Protein AF-A0A2V9BQX8-F1 (afdb_monomer_lite)

Foldseek 3Di:
DDDFPFPPDDVVVPGPPDGPDDPDDPCVVVDDPDDDPPDDPFDWDDDPPQDDKDKDKDKDKDWDDDPPRDIDIDIDIDMDIDRDDDTDGPPDDDPPPPPDD

Secondary structure (DSSP, 8-state):
-PPPTTTT--GGG---S-PPPPSS-GGGGGSPP-PPTT-----EE--TTPPPPE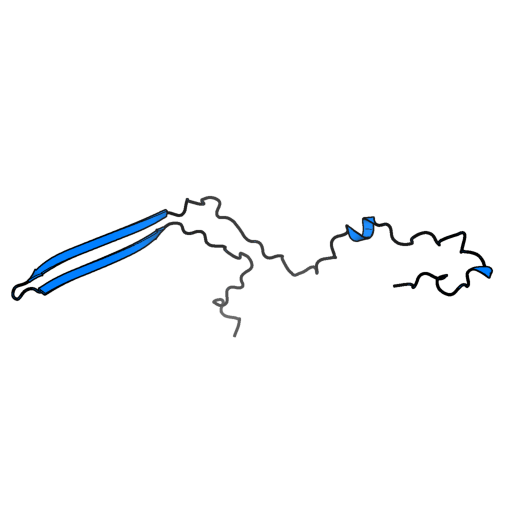EEEEEEEEEEEETTTEEEEEEEEEEEEES----EETT---TTSTT--

Sequence (101 aa):
CVAPSGTEKRISQGFPLTVPAPTTTPSAALLQPAQANGLAPNVGAFDPNLKNPSVHEWDLTIQRELPWRIVAEVGYVGKRGTHLYRAYDLNQISTNQPGFL

Radius of gyration: 34.64 Å; chains: 1; bounding box: 54×66×82 Å

Structure (mmCIF, N/CA/C/O backbone):
data_AF-A0A2V9BQX8-F1
#
_entry.id   AF-A0A2V9BQX8-F1
#
loop_
_atom_site.group_PDB
_atom_site.id
_atom_site.type_symbol
_atom_site.label_atom_id
_atom_site.label_alt_id
_atom_site.label_comp_id
_atom_site.label_asym_id
_atom_site.label_entity_id
_atom_site.label_seq_id
_atom_site.pdbx_PDB_ins_code
_atom_site.Cartn_x
_atom_site.Cartn_y
_atom_site.Cartn_z
_atom_site.occupancy
_atom_site.B_iso_or_equiv
_atom_site.auth_seq_id
_atom_site.auth_comp_id
_atom_site.auth_asym_id
_atom_site.auth_atom_id
_atom_site.pdbx_PDB_model_num
ATOM 1 N N . CYS A 1 1 ? 10.764 -25.619 -42.627 1.00 46.66 1 CYS A N 1
ATOM 2 C CA . CYS A 1 1 ? 11.675 -26.577 -41.967 1.00 46.66 1 CYS A CA 1
ATOM 3 C C . CYS A 1 1 ? 12.045 -27.651 -42.978 1.00 46.66 1 CYS A C 1
ATOM 5 O O . CYS A 1 1 ? 11.140 -28.311 -43.469 1.00 46.66 1 CYS A O 1
ATOM 7 N N . VAL A 1 2 ? 13.319 -27.778 -43.352 1.00 53.56 2 VAL A N 1
ATOM 8 C CA . VAL A 1 2 ? 13.774 -28.874 -44.224 1.00 53.56 2 VAL A CA 1
ATOM 9 C C . VAL A 1 2 ? 14.173 -30.030 -43.311 1.00 53.56 2 VAL A C 1
ATOM 11 O O . VAL A 1 2 ? 14.969 -29.829 -42.396 1.00 53.56 2 VAL A O 1
ATOM 14 N N . ALA A 1 3 ? 13.578 -31.208 -43.498 1.00 52.28 3 ALA A N 1
ATOM 15 C CA . ALA A 1 3 ? 13.964 -32.395 -42.741 1.00 52.28 3 ALA A CA 1
ATOM 16 C C . ALA A 1 3 ? 15.415 -32.781 -43.094 1.00 52.28 3 ALA A C 1
ATOM 18 O O . ALA A 1 3 ? 15.772 -32.735 -44.275 1.00 52.28 3 ALA A O 1
ATOM 19 N N . PRO A 1 4 ? 16.267 -33.144 -42.117 1.00 56.22 4 PRO A N 1
ATOM 20 C CA . PRO A 1 4 ? 1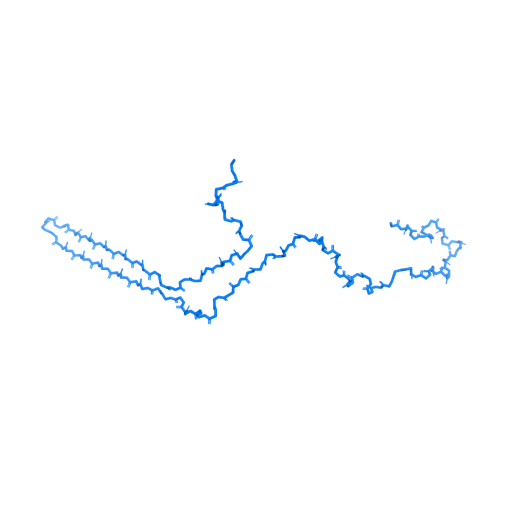7.635 -33.547 -42.411 1.00 56.22 4 PRO A CA 1
ATOM 21 C C . PRO A 1 4 ? 17.624 -34.853 -43.214 1.00 56.22 4 PRO A C 1
ATOM 23 O O . PRO A 1 4 ? 17.176 -35.894 -42.740 1.00 56.22 4 PRO A O 1
ATOM 26 N N . SER A 1 5 ? 18.112 -34.798 -44.451 1.00 63.66 5 SER A N 1
ATOM 27 C CA . SER A 1 5 ? 18.226 -35.965 -45.325 1.00 63.66 5 SER A CA 1
ATOM 28 C C . SER A 1 5 ? 19.312 -36.913 -44.809 1.00 63.66 5 SER A C 1
ATOM 30 O O . SER A 1 5 ? 20.468 -36.507 -44.682 1.00 63.66 5 SER A O 1
ATOM 32 N N . GLY A 1 6 ? 18.961 -38.178 -44.559 1.00 59.56 6 GLY A N 1
ATOM 33 C CA . GLY A 1 6 ? 19.920 -39.224 -44.173 1.00 59.56 6 GLY A CA 1
ATOM 34 C C . GLY A 1 6 ? 19.500 -40.117 -43.004 1.00 59.56 6 GLY A C 1
ATOM 35 O O . GLY A 1 6 ? 20.188 -41.096 -42.734 1.00 59.56 6 GLY A O 1
ATOM 36 N N . THR A 1 7 ? 18.370 -39.841 -42.348 1.00 57.09 7 THR A N 1
ATOM 37 C CA . THR A 1 7 ? 17.819 -40.666 -41.253 1.00 57.09 7 THR A CA 1
ATOM 38 C C . THR A 1 7 ? 17.195 -41.988 -41.716 1.00 57.09 7 THR A C 1
ATOM 40 O O . THR A 1 7 ? 16.847 -42.823 -40.888 1.00 57.09 7 THR A O 1
ATOM 43 N N . GLU A 1 8 ? 17.085 -42.206 -43.027 1.00 63.06 8 GLU A N 1
ATOM 44 C CA . GLU A 1 8 ? 16.438 -43.382 -43.630 1.00 63.06 8 GLU A CA 1
ATOM 45 C C . GLU A 1 8 ? 17.431 -44.488 -44.050 1.00 63.06 8 GLU A C 1
ATOM 47 O O . GLU A 1 8 ? 17.023 -45.541 -44.543 1.00 63.06 8 GLU A O 1
ATOM 52 N N . LYS A 1 9 ? 18.747 -44.282 -43.877 1.00 66.31 9 LYS A N 1
ATOM 53 C CA . LYS A 1 9 ? 19.774 -45.243 -44.319 1.00 66.31 9 LYS A CA 1
ATOM 54 C C . LYS A 1 9 ? 20.066 -46.318 -43.266 1.00 66.31 9 LYS A C 1
ATOM 56 O O . LYS A 1 9 ? 20.193 -46.03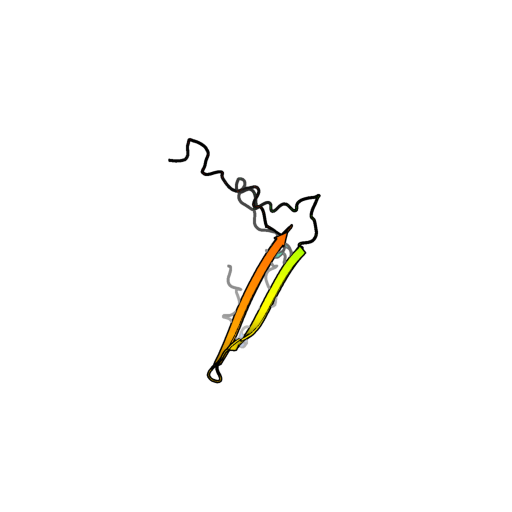3 -42.079 1.00 66.31 9 LYS A O 1
ATOM 61 N N . ARG A 1 10 ? 20.212 -47.574 -43.712 1.00 68.75 10 ARG A N 1
ATOM 62 C CA . ARG A 1 10 ? 20.601 -48.716 -42.859 1.00 68.75 10 ARG A CA 1
ATOM 63 C C . ARG A 1 10 ? 22.094 -48.661 -42.522 1.00 68.75 10 ARG A C 1
ATOM 65 O O . ARG A 1 10 ? 22.893 -48.229 -43.344 1.00 68.75 10 ARG A O 1
ATOM 72 N N . ILE A 1 11 ? 22.477 -49.206 -41.366 1.00 67.56 11 ILE A N 1
ATOM 73 C CA . ILE A 1 11 ? 23.868 -49.260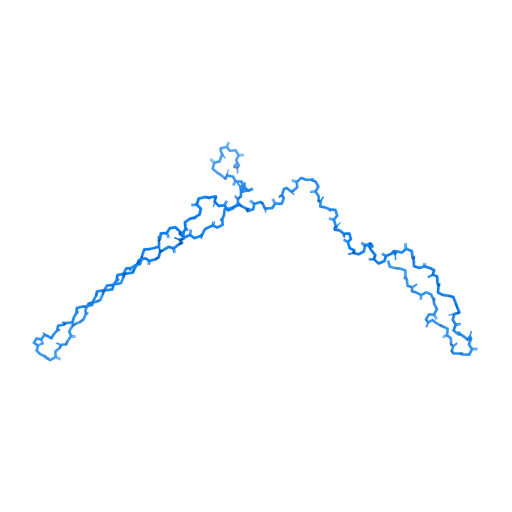 -40.859 1.00 67.56 11 ILE A CA 1
ATOM 74 C C . ILE A 1 11 ? 24.854 -49.848 -41.892 1.00 67.56 11 ILE A C 1
ATOM 76 O O . ILE A 1 11 ? 25.994 -49.405 -41.994 1.00 67.56 11 ILE A O 1
ATOM 80 N N . SER A 1 12 ? 24.398 -50.808 -42.708 1.00 72.00 12 SER A N 1
ATOM 81 C CA . SER A 1 12 ? 25.190 -51.455 -43.766 1.00 72.00 12 SER A CA 1
ATOM 82 C C . SER A 1 12 ? 25.495 -50.558 -44.971 1.00 72.00 12 SER A C 1
ATOM 84 O O . SER A 1 12 ? 26.347 -50.905 -45.781 1.00 72.00 12 SER A O 1
ATOM 86 N N . GLN A 1 13 ? 24.796 -49.431 -45.123 1.00 71.19 13 GLN A N 1
ATOM 87 C CA . GLN A 1 13 ? 24.993 -48.471 -46.214 1.00 71.19 13 GLN A CA 1
ATOM 88 C C . GLN A 1 13 ? 25.919 -47.309 -45.822 1.00 71.19 13 GLN A C 1
ATOM 90 O O . GLN A 1 13 ? 26.107 -46.386 -46.615 1.00 71.19 13 GLN A O 1
ATOM 95 N N . GLY A 1 14 ? 26.504 -47.368 -44.620 1.00 65.44 14 GLY A N 1
ATOM 96 C CA . GLY A 1 14 ? 27.378 -46.333 -44.079 1.00 65.44 14 GLY A CA 1
ATOM 97 C C . GLY A 1 14 ? 26.627 -45.072 -43.644 1.00 65.44 14 GLY A C 1
ATOM 98 O O . GLY A 1 14 ? 25.490 -44.813 -44.044 1.00 65.44 14 GLY A O 1
ATOM 99 N N . PHE A 1 15 ? 27.278 -44.272 -42.802 1.00 67.44 15 PHE A N 1
ATOM 100 C CA . PHE A 1 15 ? 26.758 -42.971 -42.389 1.00 67.44 15 PHE A CA 1
ATOM 101 C C . PHE A 1 15 ? 27.127 -41.900 -43.425 1.00 67.44 15 PHE A C 1
ATOM 103 O O . PHE A 1 15 ? 28.201 -41.979 -44.028 1.00 67.44 15 PHE A O 1
ATOM 110 N N . PRO A 1 16 ? 26.272 -40.890 -43.653 1.00 68.75 16 PRO A N 1
ATOM 111 C CA . PRO A 1 16 ? 26.639 -39.758 -44.494 1.00 68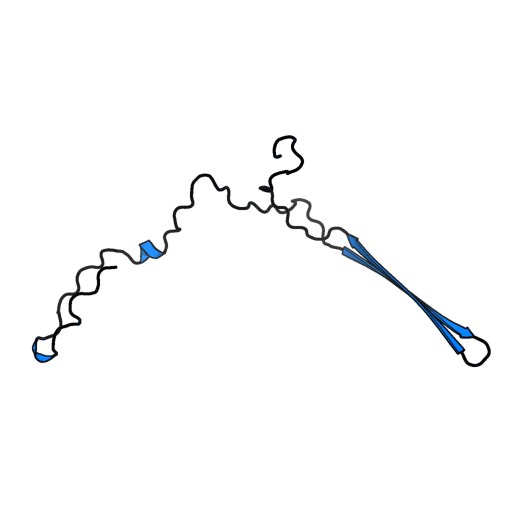.75 16 PRO A CA 1
ATOM 112 C C . PRO A 1 16 ? 27.867 -39.046 -43.903 1.00 68.75 16 PRO A C 1
ATOM 114 O O . PRO A 1 16 ? 27.819 -38.543 -42.785 1.00 68.75 16 PRO A O 1
ATOM 117 N N . LEU A 1 17 ? 28.968 -39.005 -44.662 1.00 70.25 17 LEU A N 1
ATOM 118 C CA . LEU A 1 17 ? 30.232 -38.376 -44.245 1.00 70.25 17 LEU A CA 1
ATOM 119 C C . LEU A 1 17 ? 30.224 -36.847 -44.395 1.00 70.25 17 LEU A C 1
ATOM 121 O O . LEU A 1 17 ? 31.153 -36.173 -43.959 1.00 70.25 17 LEU A O 1
ATOM 125 N N . THR A 1 18 ? 29.183 -36.294 -45.014 1.00 65.25 18 THR A N 1
ATOM 126 C CA . THR A 1 18 ? 29.037 -34.859 -45.251 1.00 65.25 18 THR A CA 1
ATOM 127 C C . THR A 1 18 ? 27.632 -34.428 -44.870 1.00 65.25 18 THR A C 1
ATOM 129 O O . THR A 1 18 ? 26.654 -34.839 -45.499 1.00 65.25 18 THR A O 1
ATOM 132 N N . VAL A 1 19 ? 27.536 -33.586 -43.847 1.00 70.06 19 VAL A N 1
ATOM 133 C CA . VAL A 1 19 ? 26.311 -32.852 -43.530 1.00 70.06 19 VAL A CA 1
ATOM 134 C C . VAL A 1 19 ? 26.309 -31.581 -44.389 1.00 70.06 19 VAL A C 1
ATOM 136 O O . VAL A 1 19 ? 27.354 -30.929 -44.480 1.00 70.06 19 VAL A O 1
ATOM 139 N N . PRO A 1 20 ? 25.194 -31.222 -45.052 1.00 72.25 20 PRO A N 1
ATOM 140 C CA . PRO A 1 20 ? 25.113 -29.968 -45.791 1.00 72.25 20 PRO A CA 1
ATOM 141 C C . PRO A 1 20 ? 25.382 -28.783 -44.860 1.00 72.25 20 PRO A C 1
ATOM 143 O O . PRO A 1 20 ? 24.966 -28.784 -43.699 1.00 72.25 20 PRO A O 1
ATOM 146 N N . ALA A 1 21 ? 26.085 -27.773 -45.376 1.00 74.94 21 ALA A N 1
ATOM 147 C CA . ALA A 1 21 ? 26.396 -26.580 -44.605 1.00 74.94 21 ALA A CA 1
ATOM 148 C C . ALA A 1 21 ? 25.094 -25.929 -44.092 1.00 74.94 21 ALA A C 1
ATOM 150 O O . ALA A 1 21 ? 24.138 -25.792 -44.867 1.00 74.94 21 ALA A O 1
ATOM 151 N N . PRO A 1 22 ? 25.032 -25.523 -42.811 1.00 70.75 22 PRO A N 1
ATOM 152 C CA . PRO A 1 22 ? 23.876 -24.820 -42.278 1.00 70.75 22 PRO A CA 1
ATOM 153 C C . PRO A 1 22 ? 23.623 -23.554 -43.098 1.00 70.75 22 PRO A C 1
ATOM 155 O O . PRO A 1 22 ? 24.506 -22.712 -43.242 1.00 70.75 22 PRO A O 1
ATOM 158 N N . THR A 1 23 ? 22.415 -23.407 -43.634 1.00 74.62 23 THR A N 1
ATOM 159 C CA . THR A 1 23 ? 22.015 -22.223 -44.417 1.00 74.62 23 THR A CA 1
ATOM 160 C C . THR A 1 23 ? 21.625 -21.041 -43.532 1.00 74.62 23 THR A C 1
ATOM 162 O O . THR A 1 23 ? 21.500 -19.919 -44.012 1.00 74.62 23 THR A O 1
ATOM 165 N N . THR A 1 24 ? 21.453 -21.277 -42.233 1.00 70.81 24 THR A N 1
ATOM 166 C CA . THR A 1 24 ? 21.144 -20.258 -41.232 1.00 70.81 24 THR A CA 1
ATOM 167 C C . THR A 1 24 ? 22.233 -20.254 -40.175 1.00 70.81 24 THR A C 1
ATOM 169 O O . THR A 1 24 ? 22.486 -21.276 -39.533 1.00 70.81 24 THR A O 1
ATOM 172 N N . THR A 1 25 ? 22.873 -19.106 -39.973 1.00 78.56 25 THR A N 1
ATOM 173 C CA . THR A 1 25 ? 23.798 -18.927 -38.855 1.00 78.56 25 THR A CA 1
ATOM 174 C C . THR A 1 25 ? 23.010 -18.904 -37.539 1.00 78.56 25 THR A C 1
ATOM 176 O O . THR A 1 25 ? 21.906 -18.355 -37.503 1.00 78.56 25 THR A O 1
ATOM 179 N N . PRO A 1 26 ? 23.552 -19.448 -36.433 1.00 72.44 26 PRO A N 1
ATOM 180 C CA . PRO A 1 26 ? 22.912 -19.365 -35.116 1.00 72.44 26 PRO A CA 1
ATOM 181 C C . PRO A 1 26 ? 22.567 -17.926 -34.703 1.00 72.44 26 PRO A C 1
ATOM 183 O O . PRO A 1 26 ? 21.564 -17.688 -34.037 1.00 72.44 26 PRO A O 1
ATOM 186 N N . SER A 1 27 ? 23.352 -16.953 -35.170 1.00 76.12 27 SER A N 1
ATOM 187 C CA . SER A 1 27 ? 23.142 -15.521 -34.950 1.00 76.12 27 SER A CA 1
ATOM 188 C C . SER A 1 27 ? 21.800 -15.004 -35.481 1.00 76.12 27 SER A C 1
ATOM 190 O O . SER A 1 27 ? 21.302 -14.004 -34.976 1.00 76.12 27 SER A O 1
ATOM 192 N N . ALA A 1 28 ? 21.183 -15.678 -36.458 1.00 74.00 28 ALA A N 1
ATOM 193 C CA . ALA A 1 28 ? 19.853 -15.321 -36.950 1.00 74.00 28 ALA A CA 1
ATOM 194 C C . ALA A 1 28 ? 18.762 -15.480 -35.872 1.00 74.00 28 ALA A C 1
ATOM 196 O O . ALA A 1 28 ? 17.768 -14.762 -35.908 1.00 74.00 28 ALA A O 1
ATOM 197 N N . ALA A 1 29 ? 18.958 -16.359 -34.881 1.00 70.50 29 ALA A N 1
ATOM 198 C CA . ALA A 1 29 ? 18.050 -16.512 -33.741 1.00 70.50 29 ALA A CA 1
ATOM 199 C C . ALA A 1 29 ? 18.197 -15.396 -32.688 1.00 70.50 29 ALA A C 1
ATOM 201 O O . ALA A 1 29 ? 17.363 -15.285 -31.794 1.00 70.50 29 ALA A O 1
ATOM 202 N N . LEU A 1 30 ? 19.249 -14.574 -32.784 1.00 75.06 30 LEU A N 1
ATOM 203 C CA . LEU A 1 30 ? 19.453 -13.399 -31.931 1.00 75.06 30 LEU A CA 1
ATOM 204 C C . LEU A 1 30 ? 18.814 -12.135 -32.520 1.00 75.06 30 LEU A C 1
ATOM 206 O O . LEU A 1 30 ? 18.835 -11.083 -31.882 1.00 75.06 30 LEU A O 1
ATOM 210 N N . LEU A 1 31 ? 18.269 -12.212 -33.738 1.00 78.19 31 LEU A N 1
ATOM 211 C CA . LEU A 1 31 ? 17.572 -11.090 -34.346 1.00 78.19 31 LEU A CA 1
ATOM 212 C C . LEU A 1 31 ? 16.213 -10.915 -33.668 1.00 78.19 31 LEU A C 1
ATOM 214 O O . LEU A 1 31 ? 15.424 -11.854 -33.555 1.00 78.19 31 LEU A O 1
ATOM 218 N N . GLN A 1 32 ? 15.935 -9.692 -33.230 1.00 68.06 32 GLN A N 1
ATOM 219 C CA . GLN A 1 32 ? 14.611 -9.326 -32.747 1.00 68.06 32 GLN A CA 1
ATOM 220 C C . GLN A 1 32 ? 13.614 -9.394 -33.917 1.00 68.06 32 GLN A C 1
ATOM 222 O O . GLN A 1 32 ? 13.949 -8.958 -35.024 1.00 68.06 32 GLN A O 1
ATOM 227 N N . PRO A 1 33 ? 12.398 -9.932 -33.716 1.00 68.88 33 PRO A N 1
ATOM 228 C CA . PRO A 1 33 ? 11.379 -9.932 -34.757 1.00 68.88 33 PRO A CA 1
ATOM 229 C C . PRO A 1 33 ? 11.036 -8.491 -35.151 1.00 68.88 33 PRO A C 1
ATOM 231 O O . PRO A 1 33 ? 10.923 -7.617 -34.291 1.00 68.88 33 PRO A O 1
ATOM 234 N N . ALA A 1 34 ? 10.863 -8.250 -36.453 1.00 70.69 34 ALA A N 1
ATOM 235 C CA . ALA A 1 34 ? 10.456 -6.946 -36.963 1.00 70.69 34 ALA A CA 1
ATOM 236 C C . ALA A 1 34 ? 9.126 -6.535 -36.310 1.00 70.69 34 ALA A C 1
ATOM 238 O O . ALA A 1 34 ? 8.105 -7.201 -36.490 1.00 70.69 34 ALA A O 1
ATOM 239 N N . GLN A 1 35 ? 9.145 -5.462 -35.519 1.00 63.09 35 GLN A N 1
ATOM 240 C CA . GLN A 1 35 ? 7.929 -4.912 -34.931 1.00 63.09 35 GLN A CA 1
ATOM 241 C C . GLN A 1 35 ? 7.151 -4.162 -36.017 1.00 63.09 35 GLN A C 1
ATOM 243 O O . GLN A 1 35 ? 7.744 -3.470 -36.843 1.00 63.09 35 GLN A O 1
ATOM 248 N N . ALA A 1 36 ? 5.826 -4.320 -36.048 1.00 66.69 36 ALA A N 1
ATOM 249 C CA . ALA A 1 36 ? 4.985 -3.622 -37.011 1.00 66.69 36 ALA A CA 1
ATOM 250 C C . ALA A 1 36 ? 5.118 -2.101 -36.817 1.00 66.69 36 ALA A C 1
ATOM 252 O O . ALA A 1 36 ? 4.792 -1.574 -35.752 1.00 66.69 36 ALA A O 1
ATOM 253 N N . ASN A 1 37 ? 5.582 -1.395 -37.850 1.00 58.81 37 ASN A N 1
ATOM 254 C CA . ASN A 1 37 ? 5.603 0.065 -37.861 1.00 58.81 37 ASN A CA 1
ATOM 255 C C . ASN A 1 37 ? 4.170 0.586 -37.656 1.00 58.81 37 ASN A C 1
ATOM 257 O O . ASN A 1 37 ? 3.304 0.337 -38.491 1.00 58.81 37 ASN A O 1
ATOM 261 N N . GLY A 1 38 ? 3.922 1.294 -36.551 1.00 56.84 38 GLY A N 1
ATOM 262 C CA . GLY A 1 38 ? 2.626 1.922 -36.256 1.00 56.84 38 GLY A CA 1
ATOM 263 C C . GLY A 1 38 ? 2.017 1.558 -34.902 1.00 56.84 38 GLY A C 1
ATOM 264 O O . GLY A 1 38 ? 1.120 2.258 -34.445 1.00 56.84 38 GLY A O 1
ATOM 265 N N . LEU A 1 39 ? 2.525 0.529 -34.220 1.00 57.81 39 LEU A N 1
ATOM 266 C CA . LEU A 1 39 ? 2.205 0.296 -32.813 1.00 57.81 39 LEU A CA 1
ATOM 267 C C . LEU A 1 39 ? 3.340 0.876 -31.977 1.00 57.81 39 LEU A C 1
ATOM 269 O O . LEU A 1 39 ? 4.377 0.239 -31.802 1.00 57.81 39 LEU A O 1
ATOM 273 N N . ALA A 1 40 ? 3.163 2.111 -31.502 1.00 58.72 40 ALA A N 1
ATOM 274 C CA . ALA A 1 40 ? 4.049 2.642 -30.478 1.00 58.72 40 ALA A CA 1
ATOM 275 C C . ALA A 1 40 ? 4.031 1.653 -29.296 1.00 58.72 40 ALA A C 1
ATOM 277 O O . ALA A 1 40 ? 2.942 1.328 -28.804 1.00 58.72 40 ALA A O 1
ATOM 278 N N . PRO A 1 41 ? 5.190 1.124 -28.862 1.00 59.16 41 PRO A N 1
ATOM 279 C CA . PRO A 1 41 ? 5.232 0.297 -27.669 1.00 59.16 41 PRO A CA 1
ATOM 280 C C . PRO A 1 41 ? 4.655 1.090 -26.494 1.00 59.16 41 PRO A C 1
ATOM 282 O O . PRO A 1 41 ? 4.714 2.318 -26.474 1.00 59.16 41 PRO A O 1
ATOM 285 N N . ASN A 1 42 ? 4.073 0.389 -25.525 1.00 58.00 42 ASN A N 1
ATOM 286 C CA . ASN A 1 42 ? 3.579 1.011 -24.305 1.00 58.00 42 ASN A CA 1
ATOM 287 C C . ASN A 1 42 ? 4.738 1.741 -23.609 1.00 58.00 42 ASN A C 1
ATOM 289 O O . ASN A 1 42 ? 5.631 1.102 -23.050 1.00 58.00 42 ASN A O 1
ATOM 293 N N . VAL A 1 43 ? 4.769 3.071 -23.707 1.00 58.38 43 VAL A N 1
ATOM 294 C CA . VAL A 1 43 ? 5.779 3.883 -23.031 1.00 58.38 43 VAL A CA 1
ATOM 295 C C . VAL A 1 43 ? 5.240 4.199 -21.644 1.00 58.38 43 VAL A C 1
ATOM 297 O O . VAL A 1 43 ? 4.458 5.130 -21.456 1.00 58.38 43 VAL A O 1
ATOM 300 N N . GLY A 1 44 ? 5.660 3.399 -20.668 1.00 63.38 44 GLY A N 1
ATOM 301 C CA . GLY A 1 44 ? 5.509 3.746 -19.263 1.00 63.38 44 GLY A CA 1
ATOM 302 C C . GLY A 1 44 ? 6.498 4.853 -18.905 1.00 63.38 44 GLY A C 1
ATOM 303 O O . GLY A 1 44 ? 7.690 4.733 -19.188 1.00 63.38 44 GLY A O 1
ATOM 304 N N . ALA A 1 45 ? 6.018 5.927 -18.283 1.00 64.56 45 ALA A N 1
ATOM 305 C CA . ALA A 1 45 ? 6.882 6.978 -17.753 1.00 64.56 45 ALA A CA 1
ATOM 306 C C . ALA A 1 45 ? 6.907 6.963 -16.227 1.00 64.56 45 ALA A C 1
ATOM 308 O O . ALA A 1 45 ? 5.884 6.771 -15.567 1.00 64.56 45 ALA A O 1
ATOM 309 N N . PHE A 1 46 ? 8.095 7.206 -15.680 1.00 65.31 46 PHE A N 1
ATOM 310 C CA . PHE A 1 46 ? 8.285 7.502 -14.267 1.00 65.31 46 PHE A CA 1
ATOM 311 C C . PHE A 1 46 ? 8.254 9.017 -14.071 1.00 65.31 46 PHE A C 1
ATOM 313 O O . PHE A 1 46 ? 8.868 9.755 -14.841 1.00 65.31 46 PHE A O 1
ATOM 320 N N . ASP A 1 47 ? 7.539 9.480 -13.046 1.00 67.06 47 ASP A N 1
ATOM 321 C CA . ASP A 1 47 ? 7.532 10.896 -12.674 1.00 67.06 47 ASP A CA 1
ATOM 322 C C . ASP A 1 47 ? 8.950 11.312 -12.224 1.00 67.06 47 ASP A C 1
ATOM 324 O O . ASP A 1 47 ? 9.483 10.706 -11.292 1.00 67.06 47 ASP A O 1
ATOM 328 N N . PRO A 1 48 ? 9.588 12.321 -12.846 1.00 69.25 48 PRO A N 1
ATOM 329 C CA . PRO A 1 48 ? 10.902 12.806 -12.422 1.00 69.25 48 PRO A CA 1
ATOM 330 C C . PRO A 1 48 ? 10.905 13.416 -11.008 1.00 69.25 48 PRO A C 1
ATOM 332 O O . PRO A 1 48 ? 11.968 13.523 -10.403 1.00 69.25 48 PRO A O 1
ATOM 335 N N . ASN A 1 49 ? 9.744 13.786 -10.454 1.00 74.50 49 ASN A N 1
ATOM 336 C CA . ASN A 1 49 ? 9.582 14.273 -9.080 1.00 74.50 49 ASN A CA 1
ATOM 337 C C . ASN A 1 49 ? 8.994 13.200 -8.152 1.00 74.50 49 ASN A C 1
ATOM 339 O O . ASN A 1 49 ? 8.212 13.507 -7.245 1.00 74.50 49 ASN A O 1
ATOM 343 N N . LEU A 1 50 ? 9.351 11.934 -8.381 1.00 72.31 50 LEU A N 1
ATOM 344 C CA . LEU A 1 50 ? 8.849 10.813 -7.602 1.00 72.31 50 LEU A CA 1
ATOM 345 C C . LEU A 1 50 ? 9.170 10.984 -6.113 1.00 72.31 50 LEU A C 1
ATOM 347 O O . LEU A 1 50 ? 10.329 11.025 -5.701 1.00 72.31 50 LEU A O 1
ATOM 351 N N . LYS A 1 51 ? 8.123 11.045 -5.292 1.00 77.50 51 LYS A N 1
ATOM 352 C CA . LYS A 1 51 ? 8.242 11.067 -3.831 1.00 77.50 51 LYS A CA 1
ATOM 353 C C . LYS A 1 51 ? 8.018 9.672 -3.272 1.00 77.50 51 LYS A C 1
ATOM 355 O O . LYS A 1 51 ? 7.249 8.892 -3.831 1.00 77.50 51 LYS A O 1
ATOM 360 N N . ASN A 1 52 ? 8.673 9.366 -2.155 1.00 81.81 52 ASN A N 1
ATOM 361 C CA . ASN A 1 52 ? 8.459 8.098 -1.471 1.00 81.81 52 ASN A CA 1
ATOM 362 C C . ASN A 1 52 ? 6.992 7.964 -1.026 1.00 81.81 52 ASN A C 1
ATOM 364 O O . ASN A 1 52 ? 6.469 8.879 -0.375 1.00 81.81 52 ASN A O 1
ATOM 368 N N . PRO A 1 53 ? 6.338 6.826 -1.322 1.00 80.25 53 PRO A N 1
ATOM 369 C CA . PRO A 1 53 ? 5.008 6.547 -0.816 1.00 80.25 53 PRO A CA 1
ATOM 370 C C . PRO A 1 53 ? 5.068 6.498 0.707 1.00 80.25 53 PRO A C 1
ATOM 372 O O . PRO A 1 53 ? 5.932 5.845 1.288 1.00 80.25 53 PRO A O 1
ATOM 375 N N . SER A 1 54 ? 4.154 7.209 1.354 1.00 85.00 54 SER A N 1
ATOM 376 C CA . SER A 1 54 ? 4.060 7.265 2.811 1.00 85.00 54 SER A CA 1
ATOM 377 C C . SER A 1 54 ? 2.639 6.942 3.232 1.00 85.00 54 SER A C 1
ATOM 379 O O . SER A 1 54 ? 1.685 7.537 2.723 1.00 85.00 54 SER A O 1
ATOM 381 N N . VAL A 1 55 ? 2.493 5.995 4.155 1.00 88.94 55 VAL A N 1
ATOM 382 C CA . VAL A 1 55 ? 1.200 5.595 4.714 1.00 88.94 55 VAL A CA 1
ATOM 383 C C . VAL A 1 55 ? 1.124 6.090 6.149 1.00 88.94 55 VAL A C 1
ATOM 385 O O . VAL A 1 55 ? 1.984 5.774 6.964 1.00 88.94 55 VAL A O 1
ATOM 388 N N . HIS A 1 56 ? 0.089 6.869 6.445 1.00 90.06 56 HIS A N 1
ATOM 389 C CA . HIS A 1 56 ? -0.251 7.286 7.798 1.00 90.06 56 HIS A CA 1
ATOM 390 C C . HIS A 1 56 ? -1.391 6.416 8.316 1.00 90.06 56 HIS A C 1
ATOM 392 O O . HIS A 1 56 ? -2.388 6.222 7.616 1.00 90.06 56 HIS A O 1
ATOM 398 N N . GLU A 1 57 ? -1.234 5.903 9.529 1.00 92.88 57 GLU A N 1
ATOM 399 C CA . GLU A 1 57 ? -2.199 5.033 10.190 1.00 92.88 57 GLU A CA 1
ATOM 400 C C . GLU A 1 57 ? -2.585 5.622 11.544 1.00 92.88 57 GLU A C 1
ATOM 402 O O . GLU A 1 57 ? -1.737 6.142 12.271 1.00 92.88 57 GLU A O 1
ATOM 407 N N . TRP A 1 58 ? -3.876 5.552 11.849 1.00 93.94 58 TRP A N 1
ATOM 408 C CA . TRP A 1 58 ? -4.455 5.961 13.120 1.00 93.94 58 TRP A CA 1
ATOM 409 C C . TRP A 1 58 ? -5.252 4.793 13.678 1.00 93.94 58 TRP A C 1
ATOM 411 O O . TRP A 1 58 ? -6.130 4.275 12.989 1.00 93.94 58 TRP A O 1
ATOM 421 N N . ASP A 1 59 ? -4.956 4.419 14.915 1.00 95.56 59 ASP A N 1
ATOM 422 C CA . ASP A 1 59 ? -5.678 3.405 15.675 1.00 95.56 59 ASP A CA 1
ATOM 423 C C . ASP A 1 59 ? -6.130 4.026 16.998 1.00 95.56 59 ASP A C 1
ATOM 425 O O . ASP A 1 59 ? -5.331 4.633 17.716 1.00 95.56 59 ASP A O 1
ATOM 429 N N . LEU A 1 60 ? -7.427 3.942 17.284 1.00 95.38 60 LEU A N 1
ATOM 430 C CA . LEU A 1 60 ? -8.018 4.420 18.526 1.00 95.38 60 LEU A CA 1
ATOM 431 C C . LEU A 1 60 ? -8.969 3.360 19.054 1.00 95.38 60 LEU A C 1
ATOM 433 O O . LEU A 1 60 ? -9.987 3.084 18.427 1.00 95.38 60 LEU A O 1
ATOM 437 N N . THR A 1 61 ? -8.682 2.849 20.245 1.00 96.19 61 THR A N 1
ATOM 438 C CA . THR A 1 61 ? -9.539 1.877 20.921 1.00 96.19 61 THR A CA 1
ATOM 439 C C . THR A 1 61 ? -9.876 2.371 22.319 1.00 96.19 61 THR A C 1
ATOM 441 O O . THR A 1 61 ? -8.995 2.771 23.080 1.00 96.19 61 THR A O 1
ATOM 444 N N . ILE A 1 62 ? -11.164 2.366 22.656 1.00 95.19 62 ILE A N 1
ATOM 445 C CA . ILE A 1 62 ? -11.675 2.743 23.972 1.00 95.19 62 ILE A CA 1
ATOM 446 C C . ILE A 1 62 ? -12.450 1.559 24.533 1.00 95.19 62 ILE A C 1
ATOM 448 O O . ILE A 1 62 ? -13.411 1.089 23.927 1.00 95.19 62 ILE A O 1
ATOM 452 N N . GLN A 1 63 ? -12.054 1.121 25.723 1.00 96.56 63 GLN A N 1
ATOM 453 C CA . GLN A 1 63 ? -12.743 0.092 26.490 1.00 96.56 63 GLN A CA 1
ATOM 454 C C . GLN A 1 63 ? -13.308 0.698 27.770 1.00 96.56 63 GLN A C 1
ATOM 456 O O . GLN A 1 63 ? -12.667 1.529 28.419 1.00 96.56 63 GLN A O 1
ATOM 461 N N . ARG A 1 64 ? -14.515 0.281 28.149 1.00 95.38 64 ARG A N 1
ATOM 462 C CA . ARG A 1 64 ? -15.140 0.701 29.400 1.00 95.38 64 ARG A CA 1
ATOM 463 C C . ARG A 1 64 ? -15.986 -0.410 30.001 1.00 95.38 64 ARG A C 1
ATOM 465 O O . ARG A 1 64 ? -16.831 -1.000 29.331 1.00 95.38 64 ARG A O 1
ATOM 472 N N . GLU A 1 65 ? -15.795 -0.630 31.297 1.00 95.56 65 GLU A N 1
ATOM 473 C CA . GLU A 1 65 ? -16.689 -1.458 32.098 1.00 95.56 65 GLU A CA 1
ATOM 474 C C . GLU A 1 65 ? -17.984 -0.690 32.396 1.00 95.56 65 GLU A C 1
ATOM 476 O O . GLU A 1 65 ? -17.976 0.474 32.815 1.00 95.56 65 GLU A O 1
ATOM 481 N N . LEU A 1 66 ? -19.105 -1.347 32.131 1.00 93.69 66 LEU A N 1
ATOM 482 C CA . LEU A 1 66 ? -20.453 -0.870 32.385 1.00 93.69 66 LEU A CA 1
ATOM 483 C C . LEU A 1 66 ? -21.018 -1.589 33.620 1.00 93.69 66 LEU A C 1
ATOM 485 O O . LEU A 1 66 ? -20.564 -2.684 33.972 1.00 93.69 66 LEU A O 1
ATOM 489 N N . PRO A 1 67 ? -22.048 -1.023 34.271 1.00 93.69 67 PRO A N 1
ATOM 490 C CA . PRO A 1 67 ? -22.807 -1.754 35.277 1.00 93.69 67 PRO A CA 1
ATOM 491 C C . PRO A 1 67 ? -23.295 -3.110 34.735 1.00 93.69 67 PRO A C 1
ATOM 493 O O . PRO A 1 67 ? -23.426 -3.300 33.527 1.00 93.69 67 PRO A O 1
ATOM 496 N N . TRP A 1 68 ? -23.578 -4.051 35.639 1.00 95.00 68 TRP A N 1
ATOM 497 C CA . TRP A 1 68 ? -24.055 -5.407 35.312 1.00 95.00 68 TRP A CA 1
ATOM 498 C C . TRP A 1 68 ? -23.019 -6.370 34.708 1.00 95.00 68 TRP A C 1
ATOM 500 O O . TRP A 1 68 ? -23.406 -7.355 34.085 1.00 95.00 68 TRP A O 1
ATOM 510 N N . ARG A 1 69 ? -21.718 -6.166 34.975 1.00 93.81 69 ARG A N 1
ATOM 511 C CA . ARG A 1 69 ? -20.625 -7.070 34.543 1.00 93.81 69 ARG A CA 1
ATOM 512 C C . ARG A 1 69 ? -20.493 -7.144 33.014 1.00 93.81 69 ARG A C 1
ATOM 514 O O . ARG A 1 69 ? -20.202 -8.203 32.465 1.00 93.81 69 ARG A O 1
ATOM 521 N N . ILE A 1 70 ? -20.729 -6.022 32.336 1.00 96.56 70 ILE A N 1
ATOM 522 C CA . ILE A 1 70 ? -20.605 -5.889 30.880 1.00 96.56 70 ILE A CA 1
ATOM 523 C C . ILE A 1 70 ? -19.375 -5.034 30.575 1.00 96.56 70 ILE A C 1
ATOM 525 O O . ILE A 1 70 ? -19.156 -4.009 31.215 1.00 96.56 70 ILE A O 1
ATOM 529 N N . VAL A 1 71 ? -18.599 -5.421 29.565 1.00 96.06 71 VAL A N 1
ATOM 530 C CA . VAL A 1 71 ? -17.503 -4.606 29.027 1.00 96.06 71 VAL A CA 1
ATOM 531 C C . VAL A 1 71 ? -17.872 -4.188 27.612 1.00 96.06 71 VAL A C 1
ATOM 533 O O . VAL A 1 71 ? -18.211 -5.033 26.786 1.00 96.06 71 VAL A O 1
ATOM 536 N N . ALA A 1 72 ? -17.831 -2.885 27.348 1.00 95.62 72 ALA A N 1
ATOM 537 C CA . ALA A 1 72 ? -18.002 -2.334 26.013 1.00 95.62 72 ALA A CA 1
ATOM 538 C C . ALA A 1 72 ? -16.657 -1.865 25.460 1.00 95.62 72 ALA A C 1
ATOM 540 O O . ALA A 1 72 ? -15.849 -1.268 26.173 1.00 95.62 72 ALA A O 1
ATOM 541 N N . GLU A 1 73 ? -16.457 -2.102 24.170 1.00 96.06 73 GLU A N 1
ATOM 542 C CA . GLU A 1 73 ? -15.276 -1.692 23.425 1.00 96.06 73 GLU A CA 1
ATOM 543 C C . GLU A 1 73 ? -15.706 -1.037 22.117 1.00 96.06 73 GLU A C 1
ATOM 545 O O . GLU A 1 73 ? -16.602 -1.528 21.429 1.00 96.06 73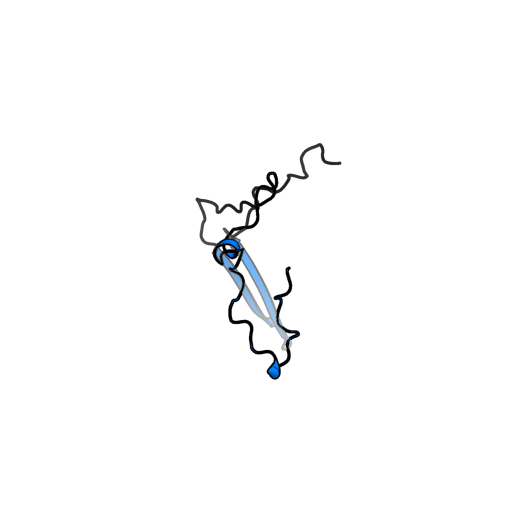 GLU A O 1
ATOM 550 N N . VAL A 1 74 ? -15.067 0.080 21.782 1.00 95.94 74 VAL A N 1
ATOM 551 C CA . VAL A 1 74 ? -15.243 0.763 20.503 1.00 95.94 74 VAL A CA 1
ATOM 552 C C . VAL A 1 74 ? -13.865 1.085 19.945 1.00 95.94 74 VAL A C 1
ATOM 554 O O . VAL A 1 74 ? -13.064 1.747 20.605 1.00 95.94 74 VAL A O 1
ATOM 557 N N . GLY A 1 75 ? -13.611 0.620 18.724 1.00 95.81 75 GLY A N 1
ATOM 558 C CA . GLY A 1 75 ? -12.371 0.850 17.990 1.00 95.81 75 GLY A CA 1
ATOM 559 C C . GLY A 1 75 ? -12.603 1.623 16.692 1.00 95.81 75 GLY A C 1
ATOM 560 O O . GLY A 1 75 ? -13.653 1.492 16.059 1.00 95.81 75 GLY A O 1
ATOM 561 N N . TYR A 1 76 ? -11.614 2.414 16.281 1.00 95.94 76 TYR A N 1
ATOM 562 C CA . TYR A 1 76 ? -11.572 3.104 14.997 1.00 95.94 76 TYR A CA 1
ATOM 563 C C . TYR A 1 76 ? -10.172 3.028 14.385 1.00 95.94 76 TYR A C 1
ATOM 565 O O . TYR A 1 76 ? -9.196 3.455 15.000 1.00 95.94 76 TYR A O 1
ATOM 573 N N . VAL A 1 77 ? -10.102 2.543 13.143 1.00 95.50 77 VAL A N 1
ATOM 574 C CA . VAL A 1 77 ? -8.864 2.445 12.361 1.00 95.50 77 VAL A CA 1
ATOM 575 C C . VAL A 1 77 ? -8.995 3.284 11.097 1.00 95.50 77 VAL A C 1
ATOM 577 O O . VAL A 1 77 ? -9.917 3.092 10.304 1.00 95.50 77 VAL A O 1
ATOM 580 N N . GLY A 1 78 ? -8.048 4.195 10.879 1.00 94.19 78 GLY A N 1
ATOM 581 C CA . GLY A 1 78 ? -7.947 5.008 9.671 1.00 94.19 78 GLY A CA 1
ATOM 582 C C . GLY A 1 78 ? -6.599 4.826 8.983 1.00 94.19 78 GLY A C 1
ATOM 583 O O . GLY A 1 78 ? -5.565 4.778 9.644 1.00 94.19 78 GLY A O 1
ATOM 584 N N . LYS A 1 79 ? -6.590 4.776 7.646 1.00 92.88 79 LYS A N 1
ATOM 585 C CA . LYS A 1 79 ? -5.357 4.721 6.845 1.00 92.88 79 LYS A CA 1
ATOM 586 C C . LYS A 1 79 ? -5.398 5.772 5.741 1.00 92.88 79 LYS A C 1
ATOM 588 O O . LYS A 1 79 ? -6.388 5.883 5.022 1.00 92.88 79 LYS A O 1
ATOM 593 N N . ARG A 1 80 ? -4.315 6.532 5.576 1.00 91.12 80 ARG A N 1
ATOM 594 C CA . ARG A 1 80 ? -4.138 7.497 4.482 1.00 91.12 80 ARG A CA 1
ATOM 595 C C . ARG A 1 80 ? -2.796 7.275 3.805 1.00 91.12 80 ARG A C 1
ATOM 597 O O . ARG A 1 80 ? -1.750 7.588 4.367 1.00 91.12 80 ARG A O 1
ATOM 604 N N . GLY A 1 81 ? -2.837 6.785 2.571 1.00 86.00 81 GLY A N 1
ATOM 605 C CA . GLY A 1 81 ? -1.670 6.744 1.696 1.00 86.00 81 GLY A CA 1
ATOM 606 C C . GLY A 1 81 ? -1.460 8.084 0.994 1.00 86.00 81 GLY A C 1
ATOM 607 O O . GLY A 1 81 ? -2.401 8.670 0.461 1.00 86.00 81 GLY A O 1
ATOM 608 N N . THR A 1 82 ? -0.226 8.571 0.984 1.00 82.50 82 THR A N 1
ATOM 609 C CA . THR A 1 82 ? 0.217 9.732 0.204 1.00 82.50 82 THR A CA 1
ATOM 610 C C . THR A 1 82 ? 1.338 9.301 -0.736 1.00 82.50 82 THR A C 1
ATOM 612 O O . THR A 1 82 ? 2.122 8.417 -0.394 1.00 82.50 82 THR A O 1
ATOM 615 N N . HIS A 1 83 ? 1.404 9.904 -1.926 1.00 80.00 83 HIS A N 1
ATOM 616 C CA . HIS A 1 83 ? 2.452 9.631 -2.923 1.00 80.00 83 HIS A CA 1
ATOM 617 C C . HIS A 1 83 ? 2.578 8.147 -3.328 1.00 80.00 83 HIS A C 1
ATOM 619 O O . HIS A 1 83 ? 3.670 7.661 -3.604 1.00 80.00 83 HIS A O 1
ATOM 625 N N . LEU A 1 84 ? 1.459 7.412 -3.345 1.00 74.75 84 LEU A N 1
ATOM 626 C CA . LEU A 1 84 ? 1.415 6.017 -3.790 1.00 74.75 84 LEU A CA 1
ATOM 627 C C . LEU A 1 84 ? 1.902 5.904 -5.238 1.00 74.75 84 LEU A C 1
ATOM 629 O O . LEU A 1 84 ? 1.475 6.675 -6.101 1.00 74.75 84 LEU A O 1
ATOM 633 N N . TYR A 1 85 ? 2.767 4.924 -5.501 1.00 68.69 85 TYR A N 1
ATOM 634 C CA . TYR A 1 85 ? 3.227 4.647 -6.855 1.00 68.69 85 TYR A CA 1
ATOM 635 C C . TYR A 1 85 ? 2.051 4.277 -7.754 1.00 68.69 85 TYR A C 1
ATOM 637 O O . TYR A 1 85 ? 1.241 3.409 -7.425 1.00 68.69 85 TYR A O 1
ATOM 645 N N . ARG A 1 86 ? 1.979 4.933 -8.909 1.00 68.75 86 ARG A N 1
ATOM 646 C CA . ARG A 1 86 ? 1.006 4.641 -9.954 1.00 68.75 86 ARG A CA 1
ATOM 647 C C . ARG A 1 86 ? 1.747 4.538 -11.276 1.00 68.75 86 ARG A C 1
ATOM 649 O O . ARG A 1 86 ? 2.521 5.428 -11.613 1.00 68.75 86 ARG A O 1
ATOM 656 N N . ALA A 1 87 ? 1.514 3.451 -12.001 1.00 64.44 87 ALA A N 1
ATOM 657 C CA . ALA A 1 87 ? 1.956 3.348 -13.382 1.00 64.44 87 ALA A CA 1
ATOM 658 C C . ALA A 1 87 ? 1.021 4.200 -14.248 1.00 64.44 87 ALA A C 1
ATOM 660 O O . ALA A 1 87 ? -0.201 4.040 -14.179 1.00 64.44 87 ALA A O 1
ATOM 661 N N . TYR A 1 88 ? 1.594 5.114 -15.027 1.00 64.50 88 TYR A N 1
ATOM 662 C CA . TYR A 1 88 ? 0.870 5.876 -16.035 1.00 64.50 88 TYR A CA 1
ATOM 663 C C . TYR A 1 88 ? 1.243 5.340 -17.411 1.00 64.50 88 TYR A C 1
ATOM 665 O O . TYR A 1 88 ? 2.422 5.274 -17.760 1.00 64.50 88 TYR A O 1
ATOM 673 N N . ASP A 1 89 ? 0.224 4.956 -18.171 1.00 63.78 89 ASP A N 1
ATOM 674 C CA . ASP A 1 89 ? 0.356 4.619 -19.579 1.00 63.78 89 ASP A CA 1
ATOM 675 C C . ASP A 1 89 ? 0.223 5.904 -20.399 1.00 63.78 89 ASP A C 1
ATOM 677 O O . ASP A 1 89 ? -0.856 6.495 -20.475 1.00 63.78 89 ASP A O 1
ATOM 681 N N . LEU A 1 90 ? 1.328 6.367 -20.986 1.00 62.97 90 LEU A N 1
ATOM 682 C CA . LEU A 1 90 ? 1.324 7.584 -21.799 1.00 62.97 90 LEU A CA 1
ATOM 683 C C . LEU A 1 90 ? 0.670 7.391 -23.171 1.00 62.97 90 LEU A C 1
ATOM 685 O O . LEU A 1 90 ? 0.384 8.379 -23.844 1.00 62.97 90 LEU A O 1
ATOM 689 N N . ASN A 1 91 ? 0.433 6.148 -23.593 1.00 61.22 91 ASN A N 1
ATOM 690 C CA . ASN A 1 91 ? -0.218 5.825 -24.858 1.00 61.22 91 ASN A CA 1
ATOM 691 C C . ASN A 1 91 ? -1.714 5.501 -24.677 1.00 61.22 91 ASN A C 1
ATOM 693 O O . ASN A 1 91 ? -2.349 4.923 -25.560 1.00 61.22 91 ASN A O 1
ATOM 697 N N . GLN A 1 92 ? -2.300 5.847 -23.527 1.00 62.62 92 GLN A N 1
ATOM 698 C CA . GLN A 1 92 ? -3.719 5.621 -23.292 1.00 62.62 92 GLN A CA 1
ATOM 699 C C . GLN A 1 92 ? -4.566 6.628 -24.086 1.00 62.62 92 GLN A C 1
ATOM 701 O O . GLN A 1 92 ? -4.491 7.840 -23.877 1.00 62.62 92 GLN A O 1
ATOM 706 N N . ILE A 1 93 ? -5.417 6.118 -24.981 1.00 63.06 93 ILE A N 1
ATOM 707 C CA . ILE A 1 93 ? -6.424 6.920 -25.683 1.00 63.06 93 ILE A CA 1
ATOM 708 C C . ILE A 1 93 ? -7.392 7.554 -24.672 1.00 63.06 93 ILE A C 1
ATOM 710 O O . ILE A 1 93 ? -8.020 6.868 -23.865 1.00 63.06 93 ILE A O 1
ATOM 714 N N . SER A 1 94 ? -7.524 8.880 -24.722 1.00 63.06 94 SER A N 1
ATOM 715 C CA . SER A 1 94 ? -8.497 9.613 -23.913 1.00 63.06 94 SER A CA 1
ATOM 716 C C . SER A 1 94 ? -9.902 9.413 -24.484 1.00 63.06 94 SER A C 1
ATOM 718 O O . SER A 1 94 ? -10.297 10.080 -25.437 1.00 63.06 94 SER A O 1
ATOM 720 N N . THR A 1 95 ? -10.684 8.510 -23.889 1.00 62.97 95 THR A N 1
ATOM 721 C CA . THR A 1 95 ? -12.088 8.250 -24.273 1.00 62.97 95 THR A CA 1
ATOM 722 C C . THR A 1 95 ? -13.021 9.451 -24.030 1.00 62.97 95 THR A C 1
ATOM 724 O O . THR A 1 95 ? -14.161 9.443 -24.474 1.00 62.97 95 THR A O 1
ATOM 727 N N . ASN A 1 96 ? -12.553 10.513 -23.361 1.00 61.09 96 ASN A N 1
ATOM 728 C CA . ASN A 1 96 ? -13.331 11.732 -23.103 1.00 61.09 96 ASN A CA 1
ATOM 729 C C . ASN A 1 96 ? -13.189 12.806 -24.198 1.00 61.09 96 ASN A C 1
ATOM 731 O O . ASN A 1 96 ? -13.652 13.932 -24.015 1.00 61.09 96 ASN A O 1
ATOM 735 N N . GLN A 1 97 ? -12.540 12.499 -25.325 1.00 60.00 97 GLN A N 1
ATOM 736 C CA . GLN A 1 97 ? -12.542 13.387 -26.486 1.00 60.00 97 GLN A CA 1
ATOM 737 C C . GLN A 1 97 ? -13.843 13.199 -27.288 1.00 60.00 97 GLN A C 1
ATOM 739 O O . GLN A 1 97 ? -14.216 12.059 -27.575 1.00 60.00 97 GLN A O 1
ATOM 744 N N . PRO A 1 98 ? -14.554 14.286 -27.649 1.00 48.91 98 PRO A N 1
ATOM 745 C CA . PRO A 1 98 ? -15.791 14.195 -28.418 1.00 48.91 98 PRO A CA 1
ATOM 746 C C . PRO A 1 98 ? -15.470 13.709 -29.836 1.00 48.91 98 PRO A C 1
ATOM 748 O O . PRO A 1 98 ? -15.059 14.487 -30.691 1.00 48.91 98 PRO A O 1
ATOM 751 N N . GLY A 1 99 ? -15.608 12.404 -30.063 1.00 60.28 99 GLY A N 1
ATOM 752 C CA . GLY A 1 99 ? -15.348 11.789 -31.367 1.00 60.28 99 GLY A CA 1
ATOM 753 C C . GLY A 1 99 ? -15.179 10.269 -31.381 1.00 60.28 99 GLY A C 1
ATOM 754 O O . GLY A 1 99 ? -14.820 9.737 -32.425 1.00 60.28 99 GLY A O 1
ATOM 755 N N . PHE A 1 100 ? -15.405 9.568 -30.263 1.00 62.16 100 PHE A N 1
ATOM 756 C CA . PHE A 1 100 ? -15.275 8.104 -30.193 1.00 62.16 100 PHE A CA 1
ATOM 757 C C . PHE A 1 100 ? -16.577 7.354 -29.852 1.00 62.16 100 PHE A C 1
ATOM 759 O O . PHE A 1 100 ? -16.529 6.225 -29.366 1.00 62.16 100 PHE A O 1
ATOM 766 N N . LEU A 1 101 ? -17.733 7.962 -30.140 1.00 56.50 101 LEU A N 1
ATOM 767 C CA . LEU A 1 101 ? -19.037 7.292 -30.207 1.00 56.50 101 LEU A CA 1
ATOM 768 C C . LEU A 1 101 ? -19.700 7.592 -31.550 1.00 56.50 101 LEU A C 1
ATOM 770 O O . LEU A 1 101 ? -19.647 8.776 -31.956 1.00 56.50 101 LEU A O 1
#

pLDDT: mean 74.01, std 13.99, range [46.66, 96.56]